Protein AF-A0A838WUM6-F1 (afdb_monomer_lite)

InterPro domains:
  IPR012431 PD-(D/E)XK nuclease [PF07788] (80-108)
  IPR024271 Protein of unknown function DUF3782 [PF12644] (2-79)

Radius of gyration: 26.07 Å; chains: 1; bounding box: 33×27×91 Å

pLDDT: mean 74.23, std 14.97, range [40.69, 96.81]

Secondary structure (DSSP, 8-state):
-HHHHHHHHHHHHHHHHHHHHHHHHHHHHHHHHHHHHHHHHHHHHHHHHHHHHHHHHHH--EEEEEEEEESS-TTTSSSEEEEEEEEEETTEEEEE---S---TTTTT-

Sequence (109 aa):
EENTQRLDRIEAQNSATLEEIQKANRRYESAIGAIGSRWGLYSEASFRNGLKAILGQSFGVEVLNLTLYDQEGEVFGRPEQVELDIIIKNGLTIVCELKSSIDKAGMYG

Foldseek 3Di:
DVVVVVVVVVVVVVVVVVVVVVVVVVVVVVVVVVVVVVVQVVVFVVQVVVVQVCCCVVPVKHKDWDWDWDCCCPPPVHTDIDIWIWIDDPRDIDTDDDGPDDDPVRVVD

Structure (mmCIF, N/CA/C/O backbone):
data_AF-A0A838WUM6-F1
#
_entry.id   AF-A0A838WUM6-F1
#
loop_
_atom_site.group_PDB
_atom_site.id
_atom_site.type_symbol
_atom_site.label_atom_id
_atom_site.label_alt_id
_atom_site.label_comp_id
_atom_site.label_asym_id
_atom_site.label_entity_id
_atom_site.label_seq_id
_atom_site.pdbx_PDB_ins_code
_atom_site.Cartn_x
_atom_site.Cartn_y
_atom_site.Cartn_z
_atom_site.occupancy
_atom_site.B_iso_or_equiv
_atom_site.auth_seq_id
_atom_site.auth_comp_id
_atom_site.auth_asym_id
_atom_site.auth_atom_id
_atom_site.pdbx_PDB_model_num
ATOM 1 N N . GLU A 1 1 ? -5.107 0.544 66.772 1.00 64.50 1 GLU A N 1
ATOM 2 C CA . GLU A 1 1 ? -4.667 -0.752 66.213 1.00 64.50 1 GLU A CA 1
ATOM 3 C C . GLU A 1 1 ? -5.689 -1.327 65.238 1.00 64.50 1 GLU A C 1
ATOM 5 O O . GLU A 1 1 ? -5.362 -1.437 64.067 1.00 64.50 1 GLU A O 1
ATOM 10 N N . GLU A 1 2 ? -6.937 -1.583 65.642 1.00 71.31 2 GLU A N 1
ATOM 11 C CA . GLU A 1 2 ? -7.968 -2.153 64.745 1.00 71.31 2 GLU A CA 1
ATOM 12 C C . GLU A 1 2 ? -8.345 -1.242 63.552 1.00 71.31 2 GLU A C 1
ATOM 14 O O . GLU A 1 2 ? -8.458 -1.705 62.418 1.00 71.31 2 GLU A O 1
ATOM 19 N N . ASN A 1 3 ? -8.458 0.076 63.770 1.00 67.56 3 ASN A N 1
ATOM 20 C CA . ASN A 1 3 ? -8.668 1.048 62.681 1.00 67.56 3 ASN A CA 1
ATOM 21 C C . ASN A 1 3 ? -7.468 1.147 61.729 1.00 67.56 3 ASN A C 1
ATOM 23 O O . ASN A 1 3 ? -7.652 1.361 60.535 1.00 67.56 3 ASN A O 1
ATOM 27 N N . THR A 1 4 ? -6.254 0.967 62.249 1.00 74.62 4 THR A N 1
ATOM 28 C CA . THR A 1 4 ? -5.011 1.002 61.469 1.00 74.62 4 THR A CA 1
ATOM 29 C C . THR A 1 4 ? -4.927 -0.226 60.563 1.00 74.62 4 THR A C 1
ATOM 31 O O . THR A 1 4 ? -4.766 -0.092 59.359 1.00 74.62 4 THR A O 1
ATOM 34 N N . GLN A 1 5 ? -5.221 -1.412 61.106 1.00 79.69 5 GLN A N 1
ATOM 35 C CA . GLN A 1 5 ? -5.302 -2.653 60.327 1.00 79.69 5 GLN A CA 1
ATOM 36 C C . GLN A 1 5 ? -6.410 -2.627 59.265 1.00 79.69 5 GLN A C 1
ATOM 38 O O . GLN A 1 5 ? -6.264 -3.226 58.200 1.00 79.69 5 GLN A O 1
ATOM 43 N N . ARG A 1 6 ? -7.534 -1.943 59.529 1.00 77.75 6 ARG A N 1
ATOM 44 C CA . ARG A 1 6 ? -8.590 -1.729 58.526 1.00 77.75 6 ARG A CA 1
ATOM 45 C C . ARG A 1 6 ? -8.128 -0.831 57.381 1.00 77.75 6 ARG A C 1
ATOM 47 O O . ARG A 1 6 ? -8.443 -1.146 56.237 1.00 77.75 6 ARG A O 1
ATOM 54 N N . LEU A 1 7 ? -7.401 0.246 57.679 1.00 73.62 7 LEU A N 1
ATOM 55 C CA . LEU A 1 7 ? -6.846 1.150 56.668 1.00 73.62 7 LEU A CA 1
ATOM 56 C C . LEU A 1 7 ? -5.834 0.425 55.776 1.00 73.62 7 LEU A C 1
ATOM 58 O O . LEU A 1 7 ? -6.000 0.440 54.560 1.00 73.62 7 LEU A O 1
ATOM 62 N N . ASP A 1 8 ? -4.902 -0.321 56.369 1.00 82.31 8 ASP A N 1
ATOM 63 C CA . ASP A 1 8 ? -3.887 -1.080 55.624 1.00 82.31 8 ASP A CA 1
ATOM 64 C C . ASP A 1 8 ? -4.523 -2.114 54.678 1.00 82.31 8 ASP A C 1
ATOM 66 O O . ASP A 1 8 ? -4.079 -2.331 53.549 1.00 82.31 8 ASP A O 1
ATOM 70 N N . ARG A 1 9 ? -5.619 -2.749 55.114 1.00 80.44 9 ARG A N 1
ATOM 71 C CA . ARG A 1 9 ? -6.343 -3.745 54.312 1.00 80.44 9 ARG A CA 1
ATOM 72 C C . ARG A 1 9 ? -7.100 -3.117 53.142 1.00 80.44 9 ARG A C 1
ATOM 74 O O . ARG A 1 9 ? -7.182 -3.729 52.079 1.00 80.44 9 ARG A O 1
ATOM 81 N N . ILE A 1 10 ? -7.638 -1.913 53.336 1.00 75.31 10 ILE A N 1
ATOM 82 C CA . ILE A 1 10 ? -8.309 -1.139 52.285 1.00 75.31 10 ILE A CA 1
ATOM 83 C C . ILE A 1 10 ? -7.282 -0.627 51.274 1.00 75.31 10 ILE A C 1
ATOM 85 O O . ILE A 1 10 ? -7.519 -0.723 50.073 1.00 75.31 10 ILE A O 1
ATOM 89 N N . GLU A 1 11 ? -6.125 -0.147 51.729 1.00 78.00 11 GLU A N 1
ATOM 90 C CA . GLU A 1 11 ? -5.035 0.271 50.843 1.00 78.00 11 GLU A CA 1
ATOM 91 C C . GLU A 1 11 ? -4.515 -0.892 49.995 1.00 78.00 11 GLU A C 1
ATOM 93 O O . GLU A 1 11 ? -4.371 -0.743 48.782 1.00 78.00 11 GLU A O 1
ATOM 98 N N . ALA A 1 12 ? -4.335 -2.072 50.596 1.00 83.19 12 ALA A N 1
ATOM 99 C CA . ALA A 1 12 ? -3.929 -3.279 49.880 1.00 83.19 12 ALA A CA 1
ATOM 100 C C . ALA A 1 1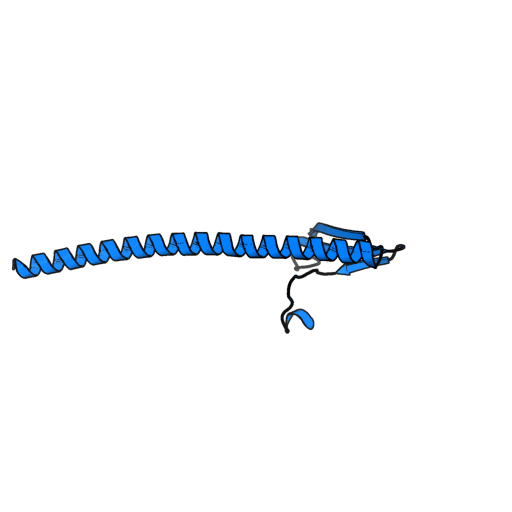2 ? -4.984 -3.766 48.867 1.00 83.19 12 ALA A C 1
ATOM 102 O O . ALA A 1 12 ? -4.643 -4.237 47.783 1.00 83.19 12 ALA A O 1
ATOM 103 N N . GLN A 1 13 ? -6.277 -3.653 49.189 1.00 81.19 13 GLN A N 1
ATOM 104 C CA . GLN A 1 13 ? -7.347 -3.976 48.237 1.00 81.19 13 GLN A CA 1
ATOM 105 C C . GLN A 1 13 ? -7.421 -2.961 47.095 1.00 81.19 13 GLN A C 1
ATOM 107 O O . GLN A 1 13 ? -7.606 -3.348 45.940 1.00 81.19 13 GLN A O 1
ATOM 112 N N . ASN A 1 14 ? -7.245 -1.675 47.392 1.00 66.62 14 ASN A N 1
ATOM 113 C CA . ASN A 1 14 ? -7.250 -0.621 46.386 1.00 66.62 14 ASN A CA 1
ATOM 114 C C . ASN A 1 14 ? -6.059 -0.748 45.434 1.00 66.62 14 ASN A C 1
ATOM 116 O O . ASN A 1 14 ? -6.245 -0.614 44.227 1.00 66.62 14 ASN A O 1
ATOM 120 N N . SER A 1 15 ? -4.860 -1.053 45.939 1.00 78.38 15 SER A N 1
ATOM 121 C CA . SER A 1 15 ? -3.679 -1.252 45.092 1.00 78.38 15 SER A CA 1
ATOM 122 C C . SER A 1 15 ? -3.838 -2.462 44.169 1.00 78.38 15 SER A C 1
ATOM 124 O O . SER A 1 15 ? -3.629 -2.332 42.964 1.00 78.38 15 SER A O 1
ATOM 126 N N . ALA A 1 16 ? -4.322 -3.593 44.689 1.00 80.44 16 ALA A N 1
ATOM 127 C CA . ALA A 1 16 ? -4.604 -4.783 43.886 1.00 80.44 16 ALA A CA 1
ATOM 128 C C . ALA A 1 16 ? -5.663 -4.515 42.799 1.00 80.44 16 ALA A C 1
ATOM 130 O O . ALA A 1 16 ? -5.505 -4.915 41.645 1.00 80.44 16 ALA A O 1
ATOM 131 N N . THR A 1 17 ? -6.717 -3.770 43.144 1.00 71.62 17 THR A N 1
ATOM 132 C CA . THR A 1 17 ? -7.769 -3.383 42.191 1.00 71.62 17 THR A CA 1
ATOM 133 C C . THR A 1 17 ? -7.223 -2.444 41.108 1.00 71.62 17 THR A C 1
ATOM 135 O O . THR A 1 17 ? -7.542 -2.597 39.928 1.00 71.62 17 THR A O 1
ATOM 138 N N . LEU A 1 18 ? -6.359 -1.489 41.472 1.00 62.38 18 LEU A N 1
ATOM 139 C CA . LEU A 1 18 ? -5.707 -0.585 40.520 1.00 62.38 18 LEU A CA 1
ATOM 140 C C . LEU A 1 18 ? -4.777 -1.335 39.557 1.00 62.38 18 LEU A C 1
ATOM 142 O O . LEU A 1 18 ? -4.757 -1.023 38.364 1.00 62.38 18 LEU A O 1
ATOM 146 N N . GLU A 1 19 ? -4.045 -2.341 40.033 1.00 75.31 19 GLU A N 1
ATOM 147 C CA . GLU A 1 19 ? -3.201 -3.186 39.181 1.00 75.3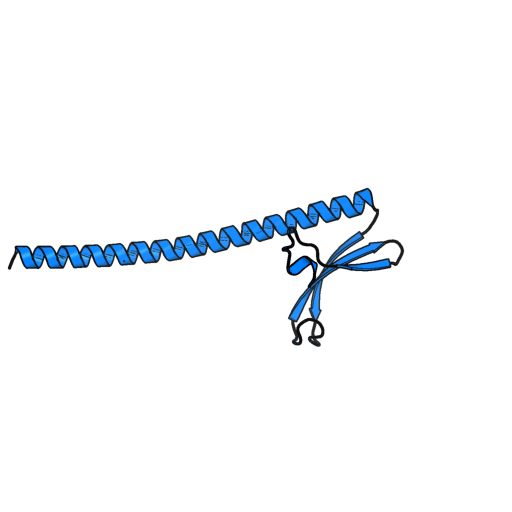1 19 GLU A CA 1
ATOM 148 C C . GLU A 1 19 ? -4.020 -3.994 38.164 1.00 75.31 19 GLU A C 1
ATOM 150 O O . GLU A 1 19 ? -3.649 -4.066 36.984 1.00 75.31 19 GLU A O 1
ATOM 155 N N . GLU A 1 20 ? -5.158 -4.559 38.579 1.00 75.00 20 GLU A N 1
ATOM 156 C CA . GLU A 1 20 ? -6.074 -5.256 37.670 1.00 75.00 20 GLU A CA 1
ATOM 157 C C . GLU A 1 20 ? -6.662 -4.315 36.613 1.00 75.00 20 GLU A C 1
ATOM 159 O O . GLU A 1 20 ? -6.668 -4.657 35.424 1.00 75.00 20 GLU A O 1
ATOM 164 N N . ILE A 1 21 ? -7.067 -3.104 37.010 1.00 57.62 21 ILE A N 1
ATOM 165 C CA . ILE A 1 21 ? -7.560 -2.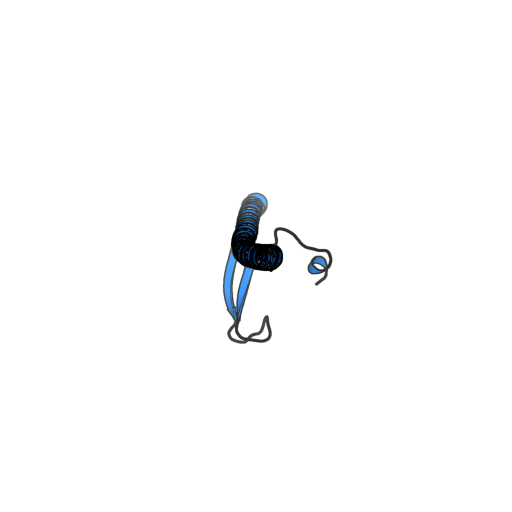067 36.091 1.00 57.62 21 ILE A CA 1
ATOM 166 C C . ILE A 1 21 ? -6.482 -1.692 35.071 1.00 57.62 21 ILE A C 1
ATOM 168 O O . ILE A 1 21 ? -6.754 -1.646 33.871 1.00 57.62 21 ILE A O 1
ATOM 172 N N . GLN A 1 22 ? -5.236 -1.483 35.502 1.00 59.72 22 GLN A N 1
ATOM 173 C CA . GLN A 1 22 ? -4.137 -1.168 34.588 1.00 59.72 22 GLN A CA 1
ATOM 174 C C . GLN A 1 22 ? -3.841 -2.313 33.611 1.00 59.72 22 GLN A C 1
ATOM 176 O O . GLN A 1 22 ? -3.554 -2.080 32.435 1.00 59.72 22 GLN A O 1
ATOM 181 N N . LYS A 1 23 ? -3.910 -3.566 34.072 1.00 70.69 23 LYS A N 1
ATOM 182 C CA . LYS A 1 23 ? -3.703 -4.747 33.223 1.00 70.69 23 LYS A CA 1
ATOM 183 C C . LYS A 1 23 ? -4.822 -4.908 32.192 1.00 70.69 23 LYS A C 1
ATOM 185 O O . LYS A 1 23 ? -4.538 -5.274 31.049 1.00 70.69 23 LYS A O 1
ATOM 190 N N . ALA A 1 24 ? -6.063 -4.611 32.573 1.00 55.47 24 ALA A N 1
ATOM 191 C CA . ALA A 1 24 ? -7.197 -4.564 31.660 1.00 55.47 24 ALA A CA 1
ATOM 192 C C . ALA A 1 24 ? -7.036 -3.434 30.628 1.00 55.47 24 ALA A C 1
ATOM 194 O O . ALA A 1 24 ? -7.150 -3.696 29.431 1.00 55.47 24 ALA A O 1
ATOM 195 N N . ASN A 1 25 ? -6.657 -2.225 31.058 1.00 46.66 25 ASN A N 1
ATOM 196 C CA . ASN A 1 25 ? -6.410 -1.088 30.163 1.00 46.66 25 ASN A CA 1
ATOM 197 C C . ASN A 1 25 ? -5.340 -1.386 29.110 1.00 46.66 25 ASN A C 1
ATOM 199 O O . ASN A 1 25 ? -5.593 -1.187 27.927 1.00 46.66 25 ASN A O 1
ATOM 203 N N . ARG A 1 26 ? -4.193 -1.961 29.496 1.00 53.22 26 ARG A N 1
ATOM 204 C CA . ARG A 1 26 ? -3.132 -2.328 28.535 1.00 53.22 26 ARG A CA 1
ATOM 205 C C . ARG A 1 26 ? -3.605 -3.329 27.473 1.00 53.22 26 ARG A C 1
ATOM 207 O O . ARG A 1 26 ? -3.192 -3.258 26.314 1.00 53.22 26 ARG A O 1
ATOM 214 N N . ARG A 1 27 ? -4.482 -4.271 27.845 1.00 55.34 27 ARG A N 1
ATOM 215 C CA . ARG A 1 27 ? -5.098 -5.212 26.892 1.00 55.34 27 ARG A CA 1
ATOM 216 C C . ARG A 1 27 ? -6.067 -4.509 25.946 1.00 55.34 27 ARG A C 1
ATOM 218 O O . ARG A 1 27 ? -6.054 -4.817 24.757 1.00 55.34 27 ARG A O 1
ATOM 225 N N . TYR A 1 28 ? -6.867 -3.572 26.452 1.00 40.69 28 TYR A N 1
ATOM 226 C CA . TYR A 1 28 ? -7.769 -2.778 25.621 1.00 40.69 28 TYR A CA 1
ATOM 227 C C . TYR A 1 28 ? -7.005 -1.862 24.665 1.00 40.69 28 TYR A C 1
ATOM 229 O O . TYR A 1 28 ? -7.322 -1.856 23.484 1.00 40.69 28 TYR A O 1
ATOM 237 N N . GLU A 1 29 ? -5.949 -1.183 25.114 1.00 43.81 29 GLU A N 1
ATOM 238 C CA . GLU A 1 29 ? -5.074 -0.375 24.253 1.00 43.81 29 GLU A CA 1
ATOM 239 C C . GLU A 1 29 ? -4.435 -1.215 23.140 1.00 43.81 29 GLU A C 1
ATOM 241 O O . GLU A 1 29 ? -4.450 -0.814 21.978 1.00 43.81 29 GLU A O 1
ATOM 246 N N . SER A 1 30 ? -3.957 -2.423 23.459 1.00 50.31 30 SER A N 1
ATOM 247 C CA . SER A 1 30 ? -3.391 -3.344 22.461 1.00 50.31 30 SER A CA 1
ATOM 248 C C . SER A 1 30 ? -4.437 -3.821 21.443 1.00 50.31 30 SER A C 1
ATOM 250 O O . SER A 1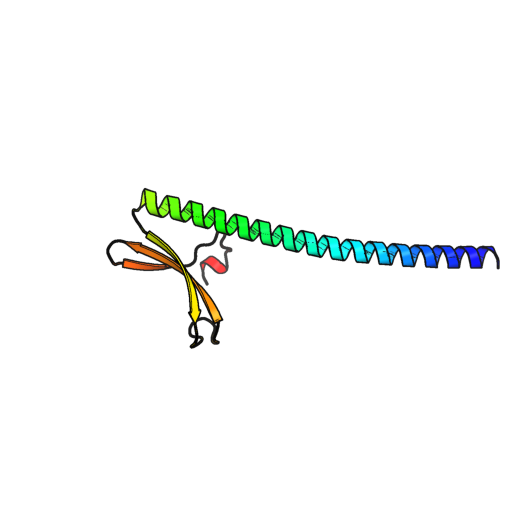 30 ? -4.160 -3.890 20.245 1.00 50.31 30 SER A O 1
ATOM 252 N N . ALA A 1 31 ? -5.657 -4.130 21.896 1.00 44.97 31 ALA A N 1
ATOM 253 C CA . ALA A 1 31 ? -6.753 -4.548 21.023 1.00 44.97 31 ALA A CA 1
ATOM 254 C C . ALA A 1 31 ? -7.262 -3.393 20.143 1.00 44.97 31 ALA A C 1
ATOM 256 O O . ALA A 1 31 ? -7.499 -3.590 18.954 1.00 44.97 31 ALA A O 1
ATOM 257 N N . ILE A 1 32 ? -7.375 -2.185 20.699 1.00 45.25 32 ILE A N 1
ATOM 258 C CA . ILE A 1 32 ? -7.776 -0.970 19.980 1.00 45.25 32 ILE A CA 1
ATOM 259 C C . ILE A 1 32 ? -6.706 -0.577 18.960 1.00 45.25 32 ILE A C 1
ATOM 261 O O . ILE A 1 32 ? -7.051 -0.285 17.820 1.00 45.25 32 ILE A O 1
ATOM 265 N N . GLY A 1 33 ? -5.419 -0.644 19.312 1.00 44.19 33 GLY A N 1
ATOM 266 C CA . GLY A 1 33 ? -4.316 -0.408 18.377 1.00 44.19 33 GLY A CA 1
ATOM 267 C C . GLY A 1 33 ? -4.312 -1.399 17.210 1.00 44.19 33 GLY A C 1
ATOM 268 O O . GLY A 1 33 ? -4.147 -0.998 16.060 1.00 44.19 33 GLY A O 1
ATOM 269 N N . ALA A 1 34 ? -4.584 -2.681 17.478 1.00 49.47 34 ALA A N 1
ATOM 270 C CA . ALA A 1 34 ? -4.712 -3.711 16.445 1.00 49.47 34 ALA A CA 1
ATOM 271 C C . ALA A 1 34 ? -5.967 -3.545 15.565 1.00 49.47 34 ALA A C 1
ATOM 273 O O . ALA A 1 34 ? -5.949 -3.904 14.389 1.00 49.47 34 ALA A O 1
ATOM 274 N N . ILE A 1 35 ? -7.065 -3.015 16.109 1.00 44.22 35 ILE A N 1
ATOM 275 C CA . ILE A 1 35 ? -8.286 -2.715 15.344 1.00 44.22 35 ILE A CA 1
ATOM 276 C C . ILE A 1 35 ? -8.102 -1.439 14.516 1.00 44.22 35 ILE A C 1
ATOM 278 O O . ILE A 1 35 ? -8.488 -1.420 13.353 1.00 44.22 35 ILE A O 1
ATOM 282 N N . GLY A 1 36 ? -7.467 -0.406 15.072 1.00 46.00 36 GLY A N 1
ATOM 283 C CA . GLY A 1 36 ? -7.153 0.843 14.380 1.00 46.00 36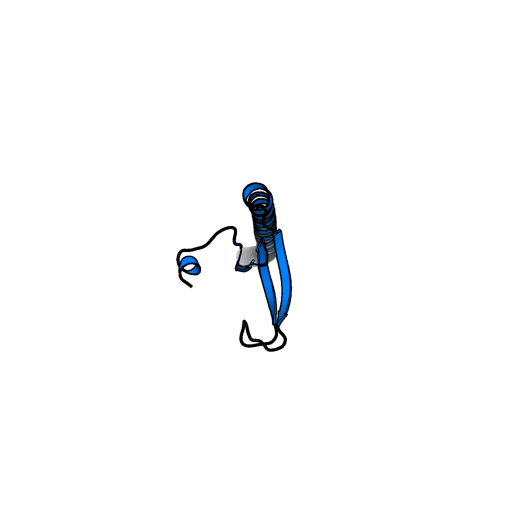 GLY A CA 1
ATOM 284 C C . GLY A 1 36 ? -6.178 0.644 13.219 1.00 46.00 36 GLY A C 1
ATOM 285 O O . GLY A 1 36 ? -6.426 1.151 12.128 1.00 46.00 36 GLY A O 1
ATOM 286 N N . SER A 1 37 ? -5.129 -0.165 13.403 1.00 55.12 37 SER A N 1
ATOM 287 C CA . SER A 1 37 ? -4.206 -0.523 12.317 1.00 55.12 37 SER A CA 1
ATOM 288 C C . SER A 1 37 ? -4.895 -1.344 11.230 1.00 55.12 37 SER A C 1
ATOM 290 O O . SER A 1 37 ? -4.696 -1.083 10.047 1.00 55.12 37 SER A O 1
ATOM 292 N N . ARG A 1 38 ? -5.781 -2.278 11.604 1.00 50.53 38 ARG A N 1
ATOM 293 C CA . ARG A 1 38 ? -6.625 -3.001 10.644 1.00 50.53 38 ARG A CA 1
ATOM 294 C C . ARG A 1 38 ? -7.552 -2.055 9.892 1.00 50.53 38 ARG A C 1
ATOM 296 O O . ARG A 1 38 ? -7.651 -2.183 8.681 1.00 50.53 38 ARG A O 1
ATOM 303 N N . TRP A 1 39 ? -8.199 -1.100 10.557 1.00 47.44 39 TRP A N 1
ATOM 304 C CA . TRP A 1 39 ? -9.071 -0.134 9.883 1.00 47.44 39 TRP A CA 1
ATOM 305 C C . TRP A 1 39 ? -8.303 0.776 8.921 1.00 47.44 39 TRP A C 1
ATOM 307 O O . TRP A 1 39 ? -8.783 0.992 7.813 1.00 47.44 39 TRP A O 1
ATOM 317 N N . GLY A 1 40 ? -7.094 1.211 9.292 1.00 57.28 40 GLY A N 1
ATOM 318 C CA . GLY A 1 40 ? -6.177 1.930 8.402 1.00 57.28 40 GLY A CA 1
ATOM 319 C C . GLY A 1 40 ? -5.730 1.096 7.194 1.00 57.28 40 GLY A C 1
ATOM 320 O O . GLY A 1 40 ? -5.742 1.572 6.064 1.00 57.28 40 GLY A O 1
ATOM 321 N N . LEU A 1 41 ? -5.417 -0.187 7.393 1.00 58.09 41 LEU A N 1
ATOM 322 C CA . LEU A 1 41 ? -5.072 -1.112 6.303 1.00 58.09 41 LEU A CA 1
ATOM 323 C C . LEU A 1 41 ? -6.266 -1.382 5.370 1.00 58.09 41 LEU A C 1
ATOM 325 O O . LEU A 1 41 ? -6.115 -1.379 4.148 1.00 58.09 41 LEU A O 1
ATOM 329 N N . TYR A 1 42 ? -7.468 -1.573 5.925 1.00 57.59 42 TYR A N 1
ATOM 330 C CA . TYR A 1 42 ? -8.698 -1.734 5.144 1.00 57.59 42 TYR A CA 1
ATOM 331 C C . TYR A 1 42 ? -9.070 -0.450 4.392 1.00 57.59 42 TYR A C 1
ATOM 333 O O . TYR A 1 42 ? -9.561 -0.543 3.262 1.00 57.59 42 TYR A O 1
ATOM 341 N N . SER A 1 43 ? -8.818 0.736 4.963 1.00 69.31 43 SER A N 1
ATOM 342 C CA . SER A 1 43 ? -9.010 2.003 4.250 1.00 69.31 43 SER A CA 1
ATOM 343 C C . SER A 1 43 ? -8.010 2.168 3.111 1.00 69.31 43 SER A C 1
ATOM 345 O O . SER A 1 43 ? -8.414 2.560 2.020 1.00 69.31 43 SER A O 1
ATOM 347 N N . GLU A 1 44 ? -6.747 1.791 3.317 1.00 72.50 44 GLU A N 1
ATOM 348 C CA . GLU A 1 44 ? -5.704 1.891 2.292 1.00 72.50 44 GLU A CA 1
ATOM 349 C C . GLU A 1 44 ? -5.984 0.961 1.108 1.00 72.50 44 GLU A C 1
ATOM 351 O O . GLU A 1 44 ? -5.948 1.380 -0.049 1.00 72.50 44 GLU A O 1
ATOM 356 N N . ALA A 1 45 ? -6.346 -0.295 1.386 1.00 75.44 45 ALA A N 1
ATOM 357 C CA . ALA A 1 45 ? -6.708 -1.263 0.355 1.00 75.44 45 ALA A CA 1
ATOM 358 C C . ALA A 1 45 ? -7.963 -0.830 -0.422 1.00 75.44 45 ALA A C 1
ATOM 360 O O . ALA A 1 45 ? -8.003 -0.929 -1.650 1.00 75.44 45 ALA A O 1
ATOM 361 N N . SER A 1 46 ? -8.980 -0.309 0.274 1.00 76.12 46 SER A N 1
ATOM 362 C CA . SER A 1 46 ? -10.208 0.189 -0.361 1.00 76.12 46 SER A CA 1
ATOM 363 C C . SER A 1 46 ? -9.938 1.417 -1.232 1.00 76.12 46 SER A C 1
ATOM 365 O O . SER A 1 46 ? -10.426 1.485 -2.361 1.00 76.12 46 SER A O 1
ATOM 367 N N . PHE A 1 47 ? -9.119 2.354 -0.746 1.00 77.25 47 PHE A N 1
ATOM 368 C CA . PHE A 1 47 ? -8.676 3.519 -1.506 1.00 77.25 47 PHE A CA 1
ATOM 369 C C . PHE A 1 47 ? -7.916 3.102 -2.767 1.00 77.25 47 PHE A C 1
ATOM 371 O O . PHE A 1 47 ? -8.271 3.519 -3.870 1.00 77.25 47 PHE A O 1
ATOM 378 N N . ARG A 1 48 ? -6.927 2.213 -2.618 1.00 81.94 48 ARG A N 1
ATOM 379 C CA . ARG A 1 48 ? -6.123 1.686 -3.726 1.00 81.94 48 ARG A CA 1
ATOM 380 C C . ARG A 1 48 ? -7.009 1.024 -4.776 1.00 81.94 48 ARG A C 1
ATOM 382 O O . ARG A 1 48 ? -6.882 1.330 -5.955 1.00 81.94 48 ARG A O 1
ATOM 389 N N . ASN A 1 49 ? -7.947 0.173 -4.364 1.00 83.38 49 ASN A N 1
ATOM 390 C CA . ASN A 1 49 ? -8.877 -0.488 -5.281 1.00 83.38 49 ASN A CA 1
ATOM 391 C C . ASN A 1 49 ? -9.786 0.508 -6.017 1.00 83.38 49 ASN A C 1
ATOM 393 O O . ASN A 1 49 ? -9.976 0.380 -7.227 1.00 83.38 49 ASN A O 1
ATOM 397 N N . GLY A 1 50 ? -10.306 1.521 -5.318 1.00 80.44 50 GLY A N 1
ATOM 398 C CA . GLY A 1 50 ? -11.093 2.589 -5.936 1.00 80.44 50 GLY A CA 1
ATOM 399 C C . GLY A 1 50 ? -10.284 3.380 -6.966 1.00 80.44 50 GLY A C 1
ATOM 400 O O . GLY A 1 50 ? -10.737 3.581 -8.092 1.00 80.44 50 GLY A O 1
ATOM 401 N N . LEU A 1 51 ? -9.054 3.761 -6.618 1.00 80.50 51 LEU A N 1
ATOM 402 C CA . LEU A 1 51 ? -8.164 4.496 -7.512 1.00 80.50 51 LEU A CA 1
ATOM 403 C C . LEU A 1 51 ? -7.765 3.662 -8.736 1.00 80.50 51 LEU A C 1
ATOM 405 O O . LEU A 1 51 ? -7.808 4.173 -9.853 1.00 80.50 51 LEU A O 1
ATOM 409 N N . LYS A 1 52 ? -7.467 2.368 -8.560 1.00 84.56 52 LYS A N 1
ATOM 410 C CA . LYS A 1 52 ? -7.230 1.430 -9.670 1.00 84.56 52 LYS A CA 1
ATOM 411 C C . LYS A 1 52 ? -8.414 1.382 -10.633 1.00 84.56 52 LYS A C 1
ATOM 413 O O . LYS A 1 52 ? -8.215 1.458 -11.844 1.00 84.56 52 LYS A O 1
ATOM 418 N N . ALA A 1 53 ? -9.639 1.295 -10.110 1.00 79.75 53 ALA A N 1
ATOM 419 C CA . ALA A 1 53 ? -10.845 1.280 -10.933 1.00 79.75 53 ALA A CA 1
ATOM 420 C C . ALA A 1 53 ? -11.013 2.584 -11.729 1.00 79.75 53 ALA A C 1
ATOM 422 O O . ALA A 1 53 ? -11.253 2.532 -12.934 1.00 79.75 53 ALA A O 1
ATOM 423 N N . ILE A 1 54 ? -10.822 3.743 -11.088 1.00 78.38 54 ILE A N 1
ATOM 424 C CA . ILE A 1 54 ? -10.892 5.056 -11.750 1.00 78.38 54 ILE A CA 1
ATOM 425 C C . ILE A 1 54 ? -9.834 5.167 -12.847 1.00 78.38 54 ILE A C 1
ATOM 427 O O . ILE A 1 54 ? -10.159 5.570 -13.965 1.00 78.38 54 ILE A O 1
ATOM 431 N N . LEU A 1 55 ? -8.585 4.804 -12.542 1.00 78.88 55 LEU A N 1
ATOM 432 C CA . LEU A 1 55 ? -7.471 4.879 -13.481 1.00 78.88 55 LEU A CA 1
ATOM 433 C C . LEU A 1 55 ? -7.717 3.983 -14.701 1.00 78.88 55 LEU A C 1
ATOM 435 O O . LEU A 1 55 ? -7.631 4.452 -15.839 1.00 78.88 55 LEU A O 1
ATOM 439 N N . GLY A 1 56 ? -8.112 2.730 -14.473 1.00 81.81 56 GLY A N 1
ATOM 440 C CA . GLY A 1 56 ? -8.425 1.789 -15.544 1.00 81.81 56 GLY A CA 1
ATOM 441 C C . GLY A 1 56 ? -9.598 2.241 -16.413 1.00 81.81 56 GLY A C 1
ATOM 442 O O . GLY A 1 56 ? -9.475 2.274 -17.635 1.00 81.81 56 GLY A O 1
ATOM 443 N N . GLN A 1 57 ? -10.712 2.655 -15.804 1.00 75.12 57 GLN A N 1
ATOM 444 C CA . GLN A 1 57 ? -11.915 3.059 -16.542 1.00 75.12 57 GLN A CA 1
ATOM 445 C C . GLN A 1 57 ? -11.748 4.396 -17.276 1.00 75.12 57 GLN A C 1
ATOM 447 O O . GLN A 1 57 ? -12.221 4.537 -18.400 1.00 75.12 57 GLN A O 1
ATOM 452 N N . SER A 1 58 ? -11.080 5.374 -16.660 1.00 75.88 58 SER A N 1
ATOM 453 C CA . SER A 1 58 ? -11.002 6.742 -17.198 1.00 75.88 58 SER A CA 1
ATOM 454 C C . SER A 1 58 ? -9.838 6.933 -18.166 1.00 75.88 58 SER A C 1
ATOM 456 O O . SER A 1 58 ? -9.934 7.730 -19.096 1.00 75.88 58 SER A O 1
ATOM 458 N N . PHE A 1 59 ? -8.730 6.216 -17.957 1.00 78.75 59 PHE A N 1
ATOM 459 C CA . PHE A 1 59 ? -7.500 6.410 -18.726 1.00 78.75 59 PHE A CA 1
ATOM 460 C C . PHE A 1 59 ? -7.057 5.168 -19.500 1.00 78.75 59 PHE A C 1
ATOM 462 O O . PHE A 1 59 ? -6.100 5.274 -20.271 1.00 78.75 59 PHE A O 1
ATOM 469 N N . GLY A 1 60 ? -7.727 4.021 -19.344 1.00 80.25 60 GLY A N 1
ATOM 470 C CA . GLY A 1 60 ? -7.367 2.781 -20.037 1.00 80.25 60 GLY A CA 1
ATOM 471 C C . GLY A 1 60 ? -5.964 2.291 -19.678 1.00 80.25 60 GLY A C 1
ATOM 472 O O . GLY A 1 60 ? -5.252 1.794 -20.547 1.00 80.25 60 GLY A O 1
ATOM 473 N N . VAL A 1 61 ? -5.533 2.528 -18.437 1.00 86.19 61 VAL A N 1
ATOM 474 C CA . VAL A 1 61 ? -4.247 2.052 -17.910 1.00 86.19 61 VAL A CA 1
ATOM 475 C C . VAL A 1 61 ? -4.457 0.749 -17.140 1.00 86.19 61 VAL A C 1
ATOM 477 O O . VAL A 1 61 ? -5.507 0.540 -16.532 1.00 86.19 61 VAL A O 1
ATOM 480 N N . GLU A 1 62 ? -3.447 -0.108 -17.113 1.00 89.94 62 GLU A N 1
ATOM 481 C CA . GLU A 1 62 ? -3.382 -1.224 -16.172 1.00 89.94 62 GLU A CA 1
ATOM 482 C C . GLU A 1 62 ? -2.629 -0.774 -14.919 1.00 89.94 62 GLU A C 1
ATOM 484 O O . GLU A 1 62 ? -1.614 -0.087 -15.022 1.00 89.94 62 GLU A O 1
ATOM 489 N N . VAL A 1 63 ? -3.131 -1.138 -13.737 1.00 86.12 63 VAL A N 1
ATOM 490 C CA . VAL A 1 63 ? -2.486 -0.800 -12.463 1.00 86.12 63 VAL A CA 1
ATOM 491 C C . VAL A 1 63 ? -2.224 -2.068 -11.659 1.00 86.12 63 VAL A C 1
ATOM 493 O O . VAL A 1 63 ? -3.151 -2.712 -11.158 1.00 86.12 63 VAL A O 1
ATOM 496 N N . LEU A 1 64 ? -0.949 -2.398 -11.489 1.00 88.38 64 LEU A N 1
ATOM 497 C CA . LEU A 1 64 ? -0.476 -3.544 -10.723 1.00 88.38 64 LEU A CA 1
ATOM 498 C C . LEU A 1 64 ? -0.010 -3.094 -9.339 1.00 88.38 64 LEU A C 1
ATOM 500 O O . LEU A 1 64 ? 0.489 -1.988 -9.173 1.00 88.38 64 LEU A O 1
ATOM 504 N N . ASN A 1 65 ? -0.196 -3.959 -8.345 1.00 88.44 65 ASN A N 1
ATOM 505 C CA . ASN A 1 65 ? 0.460 -3.833 -7.047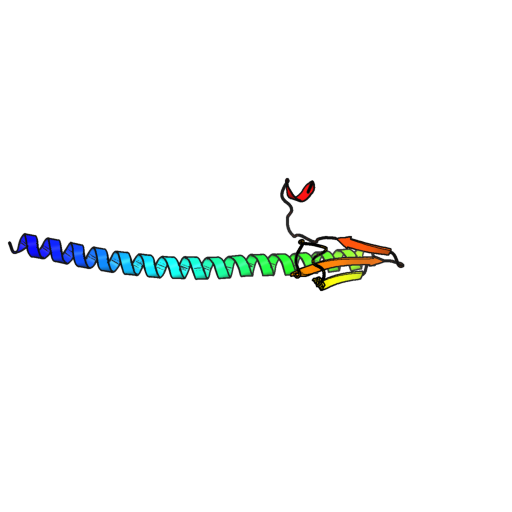 1.00 88.44 65 ASN A CA 1
ATOM 506 C C . ASN A 1 65 ? 1.282 -5.106 -6.870 1.00 88.44 65 ASN A C 1
ATOM 508 O O . ASN A 1 65 ? 0.715 -6.200 -6.882 1.00 88.44 65 ASN A O 1
ATOM 512 N N . LEU A 1 66 ? 2.600 -4.954 -6.836 1.00 87.44 66 LEU A N 1
ATOM 513 C CA . LEU A 1 66 ? 3.537 -6.060 -6.740 1.00 87.44 66 LEU A CA 1
ATOM 514 C C . LEU A 1 66 ? 4.264 -5.982 -5.414 1.00 87.44 66 LEU A C 1
ATOM 516 O O . LEU A 1 66 ? 4.642 -4.904 -4.961 1.00 87.44 66 LEU A O 1
ATOM 520 N N . THR A 1 67 ? 4.520 -7.151 -4.852 1.00 89.69 67 THR A N 1
ATOM 521 C CA . THR A 1 67 ? 5.413 -7.285 -3.717 1.00 89.69 67 THR A CA 1
ATOM 522 C C . THR A 1 67 ? 6.585 -8.150 -4.144 1.00 89.69 67 THR A C 1
ATOM 524 O O . THR A 1 67 ? 6.413 -9.329 -4.459 1.00 89.69 67 THR A O 1
ATOM 527 N N . LEU A 1 68 ? 7.765 -7.545 -4.207 1.00 90.81 68 LEU A N 1
ATOM 528 C CA . LEU A 1 68 ? 8.998 -8.169 -4.674 1.00 90.81 68 LEU A CA 1
ATOM 529 C C . LEU A 1 68 ? 10.006 -8.204 -3.528 1.00 90.81 68 LEU A C 1
ATOM 531 O O . LEU A 1 68 ? 9.936 -7.392 -2.611 1.00 90.81 68 LEU A O 1
ATOM 535 N N . TYR A 1 69 ? 10.932 -9.155 -3.564 1.00 93.00 69 TYR A N 1
ATOM 536 C CA . TYR A 1 69 ? 12.018 -9.204 -2.592 1.00 93.00 69 TYR A CA 1
ATOM 537 C C . TYR A 1 69 ? 13.282 -8.645 -3.239 1.00 93.00 69 TYR A C 1
ATOM 539 O O . TYR A 1 69 ? 13.802 -9.237 -4.186 1.00 93.00 69 TYR A O 1
ATOM 547 N N . ASP A 1 70 ? 13.755 -7.511 -2.736 1.00 92.81 70 ASP A N 1
ATOM 548 C CA . ASP A 1 70 ? 15.017 -6.908 -3.142 1.00 92.81 70 ASP A CA 1
ATOM 549 C C . ASP A 1 70 ? 16.142 -7.622 -2.391 1.00 92.81 70 ASP A C 1
ATOM 551 O O . ASP A 1 70 ? 16.329 -7.425 -1.195 1.00 92.81 70 ASP A O 1
ATOM 555 N N . GLN A 1 71 ? 16.846 -8.522 -3.079 1.00 96.81 71 GLN A N 1
ATOM 556 C CA . GLN A 1 71 ? 17.937 -9.298 -2.484 1.00 96.81 71 GLN A CA 1
ATOM 557 C C . GLN A 1 71 ? 19.236 -8.501 -2.356 1.00 96.81 71 GLN A C 1
ATOM 559 O O . GLN A 1 71 ? 20.076 -8.840 -1.527 1.00 96.81 71 GLN A O 1
ATOM 564 N N . GLU A 1 72 ? 19.424 -7.483 -3.191 1.00 96.38 72 GLU A N 1
ATOM 565 C CA . GLU A 1 72 ? 20.657 -6.696 -3.240 1.00 96.38 72 GLU A CA 1
ATOM 566 C C . GLU A 1 72 ? 20.591 -5.505 -2.276 1.00 96.38 72 GLU A C 1
ATOM 568 O O . GLU A 1 72 ? 21.622 -4.972 -1.863 1.00 96.38 72 GLU A O 1
ATOM 573 N N . GLY A 1 73 ? 19.382 -5.151 -1.833 1.00 93.94 73 GLY A N 1
ATOM 574 C CA . GLY A 1 73 ? 19.141 -4.035 -0.937 1.00 93.94 73 GLY A CA 1
ATOM 575 C C . GLY A 1 73 ? 19.318 -2.692 -1.629 1.00 93.94 73 GLY A C 1
ATOM 576 O O . GLY A 1 73 ? 19.722 -1.730 -0.980 1.00 93.94 73 GLY A O 1
ATOM 577 N N . GLU A 1 74 ? 19.034 -2.615 -2.927 1.00 93.00 74 GLU A N 1
ATOM 578 C CA . GLU A 1 74 ? 19.092 -1.379 -3.706 1.00 93.00 74 GLU A CA 1
ATOM 579 C C . GLU A 1 74 ? 18.148 -0.300 -3.157 1.00 93.00 74 GLU A C 1
ATOM 581 O O . GLU A 1 74 ? 18.482 0.884 -3.182 1.00 93.00 74 GLU A O 1
ATOM 586 N N . VAL A 1 75 ? 16.983 -0.692 -2.629 1.00 86.50 75 VAL A N 1
ATOM 587 C CA . VAL A 1 75 ? 15.946 0.256 -2.188 1.00 86.50 75 VAL A CA 1
ATOM 588 C C . VAL A 1 75 ? 16.208 0.781 -0.776 1.00 86.50 75 VAL A C 1
ATOM 590 O O . VAL A 1 75 ? 16.127 1.983 -0.530 1.00 86.50 75 VAL A O 1
ATOM 593 N N . PHE A 1 76 ? 16.527 -0.110 0.167 1.00 87.94 76 PHE A N 1
ATOM 594 C CA . PHE A 1 76 ? 16.654 0.229 1.594 1.00 87.94 76 PHE A CA 1
ATOM 595 C C . PHE A 1 76 ? 18.068 0.028 2.163 1.00 87.94 76 PHE A C 1
ATOM 597 O O . PHE A 1 76 ? 18.268 0.111 3.376 1.00 87.94 76 PHE A O 1
ATOM 604 N N . GLY A 1 77 ? 19.058 -0.255 1.314 1.00 93.12 77 GLY A N 1
ATOM 605 C CA . GLY A 1 77 ? 20.439 -0.542 1.721 1.00 93.12 77 GLY A CA 1
ATOM 606 C C . GLY A 1 77 ? 20.637 -1.917 2.370 1.00 93.12 77 GLY A C 1
ATOM 607 O O . GLY A 1 77 ? 21.705 -2.184 2.921 1.00 93.12 77 GLY A O 1
ATOM 608 N N . ARG A 1 78 ? 19.613 -2.778 2.363 1.00 92.44 78 ARG A N 1
ATOM 609 C CA . ARG A 1 78 ? 19.639 -4.147 2.901 1.00 92.44 78 ARG A CA 1
ATOM 610 C C . ARG A 1 78 ? 18.575 -5.012 2.216 1.00 92.44 78 ARG A C 1
ATOM 612 O O . ARG A 1 78 ? 17.565 -4.445 1.800 1.00 92.44 78 ARG A O 1
ATOM 619 N N . PRO A 1 79 ? 18.743 -6.347 2.174 1.00 95.44 79 PRO A N 1
ATOM 620 C CA . PRO A 1 79 ? 17.738 -7.223 1.594 1.00 95.44 79 PRO A CA 1
ATOM 621 C C . PRO A 1 79 ? 16.394 -7.082 2.315 1.00 95.44 79 PRO A C 1
ATOM 623 O O . PRO A 1 79 ? 16.341 -7.242 3.538 1.00 95.44 79 PRO A O 1
ATOM 626 N N . GLU A 1 80 ? 15.332 -6.755 1.584 1.00 93.69 80 GLU A N 1
ATOM 627 C CA . GLU A 1 80 ? 14.028 -6.410 2.162 1.00 93.69 80 GLU A CA 1
ATOM 628 C C . GLU A 1 80 ? 12.890 -6.611 1.152 1.00 93.69 80 GLU A C 1
ATOM 630 O O . GLU A 1 80 ? 13.080 -6.554 -0.066 1.00 93.69 80 GLU A O 1
ATOM 635 N N . GLN A 1 81 ? 11.681 -6.839 1.662 1.00 92.06 81 GLN A N 1
ATOM 636 C CA . GLN A 1 81 ? 10.479 -6.872 0.837 1.00 92.06 81 GLN A CA 1
ATOM 637 C C . GLN A 1 81 ? 10.056 -5.448 0.441 1.00 92.06 81 GLN A C 1
ATOM 639 O O . GLN A 1 81 ? 9.930 -4.564 1.286 1.00 92.06 81 GLN A O 1
ATOM 644 N N . VAL A 1 82 ? 9.800 -5.231 -0.847 1.00 87.69 82 VAL A N 1
ATOM 645 C CA . VAL A 1 82 ? 9.410 -3.937 -1.416 1.00 87.69 82 VAL A CA 1
ATOM 646 C C . VAL A 1 82 ? 8.037 -4.062 -2.066 1.00 87.69 82 VAL A C 1
ATOM 648 O O . VAL A 1 82 ? 7.785 -4.973 -2.860 1.00 87.69 82 VAL A O 1
ATOM 651 N N . GLU A 1 83 ? 7.147 -3.133 -1.736 1.00 87.25 83 GLU A N 1
ATOM 652 C CA . GLU A 1 83 ? 5.853 -2.971 -2.396 1.00 87.25 83 GLU A CA 1
ATOM 653 C C . GLU A 1 83 ? 5.951 -1.879 -3.462 1.00 87.25 83 GLU A C 1
ATOM 655 O O . GLU A 1 83 ? 6.531 -0.823 -3.221 1.00 87.25 83 GLU A O 1
ATOM 660 N N . LEU A 1 84 ? 5.404 -2.142 -4.648 1.00 87.94 84 LEU A N 1
ATOM 661 C CA . LEU A 1 84 ? 5.433 -1.225 -5.785 1.00 87.94 84 LEU A CA 1
ATOM 662 C C . LEU A 1 84 ? 4.049 -1.138 -6.423 1.00 87.94 84 LEU A C 1
ATOM 664 O O . LEU A 1 84 ? 3.430 -2.170 -6.713 1.00 87.94 84 LEU A O 1
ATOM 668 N N . ASP A 1 85 ? 3.598 0.077 -6.734 1.00 87.81 85 ASP A N 1
ATOM 669 C CA . ASP A 1 85 ? 2.491 0.279 -7.663 1.00 87.81 85 ASP A CA 1
ATOM 670 C C . ASP A 1 85 ? 3.019 0.616 -9.051 1.00 87.81 85 ASP A C 1
ATOM 672 O O . ASP A 1 85 ? 3.871 1.485 -9.232 1.00 87.81 85 ASP A O 1
ATOM 676 N N . ILE A 1 86 ? 2.500 -0.085 -10.053 1.00 88.69 86 ILE A N 1
ATOM 677 C CA . ILE A 1 86 ? 2.960 0.044 -11.430 1.00 88.69 86 ILE A CA 1
ATOM 678 C C . ILE A 1 86 ? 1.776 0.396 -12.317 1.00 88.69 86 ILE A C 1
ATOM 680 O O . ILE A 1 86 ? 0.781 -0.326 -12.336 1.00 88.69 86 ILE A O 1
ATOM 684 N N . ILE A 1 87 ? 1.901 1.482 -13.076 1.00 87.25 87 ILE A N 1
ATOM 685 C CA . ILE A 1 87 ? 0.926 1.911 -14.080 1.00 87.25 87 ILE A CA 1
ATOM 686 C C . ILE A 1 87 ? 1.488 1.607 -15.469 1.00 87.25 87 ILE A C 1
ATOM 688 O O . ILE A 1 87 ? 2.579 2.063 -15.814 1.00 87.25 87 ILE A O 1
ATOM 692 N N . ILE A 1 88 ? 0.733 0.863 -16.276 1.00 89.50 88 ILE A N 1
ATOM 693 C CA . ILE A 1 88 ? 1.132 0.431 -17.618 1.00 89.50 88 ILE A CA 1
ATOM 694 C C . ILE A 1 88 ? 0.137 0.958 -18.648 1.00 89.50 88 ILE A C 1
ATOM 696 O O . ILE A 1 88 ? -1.077 0.794 -18.506 1.00 89.50 88 ILE A O 1
ATOM 700 N N . LYS A 1 89 ? 0.645 1.572 -19.721 1.00 86.62 89 LYS A N 1
ATOM 701 C CA . LYS A 1 89 ? -0.157 1.950 -20.894 1.00 86.62 89 LYS A CA 1
ATOM 702 C C . LYS A 1 89 ? 0.700 2.041 -22.146 1.00 86.62 89 LYS A C 1
ATOM 704 O O . LYS A 1 89 ? 1.653 2.807 -22.188 1.00 86.62 89 LYS A O 1
ATOM 709 N N . ASN A 1 90 ? 0.327 1.307 -23.195 1.00 86.75 90 ASN A N 1
ATOM 710 C CA . ASN A 1 90 ? 0.984 1.357 -24.510 1.00 86.75 90 ASN A CA 1
ATOM 711 C C . ASN A 1 90 ? 2.515 1.169 -24.452 1.00 86.75 90 ASN A C 1
ATOM 713 O O . ASN A 1 90 ? 3.254 1.860 -25.147 1.00 86.75 90 ASN A O 1
ATOM 717 N N . GLY A 1 91 ? 2.996 0.265 -23.594 1.00 83.00 91 GLY A N 1
ATOM 718 C CA . GLY A 1 91 ? 4.430 0.010 -23.413 1.00 83.00 91 GLY A CA 1
ATOM 719 C C . GLY A 1 91 ? 5.165 1.022 -22.524 1.00 83.00 91 GLY A C 1
ATOM 720 O O . GLY A 1 91 ? 6.346 0.823 -22.257 1.00 83.00 91 GLY A O 1
ATOM 721 N N . LEU A 1 92 ? 4.492 2.069 -22.033 1.00 86.31 92 LEU A N 1
ATOM 722 C CA . LEU A 1 92 ? 5.009 2.920 -20.963 1.00 86.31 92 LEU A CA 1
ATOM 723 C C . LEU A 1 92 ? 4.708 2.275 -19.609 1.00 86.31 92 LEU A C 1
ATOM 725 O O . LEU A 1 92 ? 3.547 1.984 -19.316 1.00 86.31 92 LEU A O 1
ATOM 729 N N . THR A 1 93 ? 5.747 2.124 -18.792 1.00 88.62 93 THR A N 1
ATOM 730 C CA . THR A 1 93 ? 5.668 1.623 -17.417 1.00 88.62 93 THR A CA 1
ATOM 731 C C . THR A 1 93 ? 6.103 2.723 -16.462 1.00 88.62 93 THR A C 1
ATOM 733 O O . THR A 1 93 ? 7.207 3.251 -16.585 1.00 88.62 93 THR A O 1
ATOM 736 N N . ILE A 1 94 ? 5.238 3.069 -15.514 1.00 84.75 94 ILE A N 1
ATOM 737 C CA . ILE A 1 94 ? 5.499 4.066 -14.475 1.00 84.75 94 ILE A CA 1
ATOM 738 C C . ILE A 1 94 ? 5.453 3.354 -13.130 1.00 84.75 94 ILE A C 1
ATOM 740 O O . ILE A 1 94 ? 4.452 2.718 -12.809 1.00 84.75 94 ILE A O 1
ATOM 744 N N . VAL A 1 95 ? 6.523 3.481 -12.350 1.00 84.44 95 VAL A N 1
ATOM 745 C CA . VAL A 1 95 ? 6.559 3.045 -10.952 1.00 84.44 95 VAL A CA 1
ATOM 746 C C . VAL A 1 95 ? 6.158 4.230 -10.083 1.00 84.44 95 VAL A C 1
ATOM 748 O O . VAL A 1 95 ? 6.692 5.328 -10.243 1.00 84.44 95 VAL A O 1
ATOM 751 N N . CYS A 1 96 ? 5.195 4.026 -9.197 1.00 78.81 96 CYS A N 1
ATOM 752 C CA . CYS A 1 96 ? 4.713 5.045 -8.280 1.00 78.81 96 CYS A CA 1
ATOM 753 C C . CYS A 1 96 ? 4.299 4.427 -6.946 1.00 78.81 96 CYS A C 1
ATOM 755 O O . CYS A 1 96 ? 4.195 3.214 -6.803 1.00 78.81 96 CYS A O 1
ATOM 757 N N . GLU A 1 97 ? 4.024 5.295 -5.985 1.00 81.12 97 GLU A N 1
ATOM 758 C CA . GLU A 1 97 ? 3.513 4.932 -4.674 1.00 81.12 97 GLU A CA 1
ATOM 759 C C . GLU A 1 97 ? 2.089 5.482 -4.540 1.00 81.12 97 GLU A C 1
ATOM 761 O O . GLU A 1 97 ? 1.874 6.694 -4.642 1.00 81.12 97 GLU A O 1
ATOM 766 N N . LEU A 1 98 ? 1.103 4.609 -4.329 1.00 77.00 98 LEU A N 1
ATOM 767 C CA . LEU A 1 98 ? -0.285 5.012 -4.107 1.00 77.00 98 LEU A CA 1
ATOM 768 C C . LEU A 1 98 ? -0.590 5.049 -2.609 1.00 77.00 98 LEU A C 1
ATOM 770 O O . LEU A 1 98 ? -0.591 4.012 -1.943 1.00 77.00 98 LEU A O 1
ATOM 774 N N . LYS A 1 99 ? -0.913 6.246 -2.109 1.00 73.81 99 LYS A N 1
ATOM 775 C CA . LYS A 1 99 ? -1.305 6.493 -0.717 1.00 73.81 99 LYS A CA 1
ATOM 776 C C . LYS A 1 99 ? -2.669 7.176 -0.617 1.00 73.81 99 LYS A C 1
ATOM 778 O O . LYS A 1 99 ? -2.967 8.072 -1.406 1.00 73.81 99 LYS A O 1
ATOM 783 N N . SER A 1 100 ? -3.470 6.802 0.382 1.00 66.44 100 SER A N 1
ATOM 784 C CA . SER A 1 100 ? -4.766 7.433 0.693 1.00 66.44 100 SER A CA 1
ATOM 785 C C . SER A 1 100 ? -4.637 8.849 1.256 1.00 66.44 100 SER A C 1
ATOM 787 O O . SER A 1 100 ? -5.582 9.638 1.205 1.00 66.44 100 SER A O 1
ATOM 789 N N . SER A 1 101 ? -3.456 9.187 1.773 1.00 64.81 101 SER A N 1
ATOM 790 C CA . SER A 1 101 ? -3.102 10.522 2.238 1.00 64.81 101 SER A CA 1
ATOM 791 C C . SER A 1 101 ? -1.592 10.741 2.149 1.00 64.81 101 SER A C 1
ATOM 793 O O . SER A 1 101 ? -0.801 9.813 2.302 1.00 64.81 101 SER A O 1
ATOM 795 N N . ILE A 1 102 ? -1.196 11.983 1.884 1.00 63.12 102 ILE A N 1
ATOM 796 C CA . ILE A 1 102 ? 0.198 12.430 1.869 1.00 63.12 102 ILE A CA 1
ATOM 797 C C . ILE A 1 102 ? 0.275 13.650 2.787 1.00 63.12 102 ILE A C 1
ATOM 799 O O . ILE A 1 102 ? -0.566 14.549 2.701 1.00 63.12 102 ILE A O 1
ATOM 803 N N . ASP A 1 103 ? 1.255 13.678 3.687 1.00 66.75 103 ASP A N 1
ATOM 804 C CA . ASP A 1 103 ? 1.562 14.865 4.477 1.00 66.75 103 ASP A CA 1
ATOM 805 C C . ASP A 1 103 ? 2.491 15.813 3.697 1.00 66.75 103 ASP A C 1
ATOM 807 O O . ASP A 1 103 ? 3.034 15.481 2.644 1.00 66.75 103 ASP A O 1
ATOM 811 N N . LYS A 1 104 ? 2.686 17.042 4.191 1.00 60.78 104 LYS A N 1
ATOM 812 C CA . LYS A 1 104 ? 3.544 18.013 3.487 1.00 60.78 104 LYS A CA 1
ATOM 813 C C . LYS A 1 104 ? 4.979 17.514 3.311 1.00 60.78 104 LYS A C 1
ATOM 815 O O . LYS A 1 104 ? 5.608 17.905 2.339 1.00 60.78 104 LYS A O 1
ATOM 820 N N . ALA A 1 105 ? 5.489 16.695 4.229 1.00 65.44 105 ALA A N 1
ATOM 821 C CA . ALA A 1 105 ? 6.832 16.139 4.120 1.00 65.44 105 ALA A CA 1
ATOM 822 C C . ALA A 1 105 ? 6.913 15.098 2.990 1.00 65.44 105 ALA A C 1
ATOM 824 O O . ALA A 1 105 ? 7.813 15.176 2.163 1.00 65.44 105 ALA A O 1
ATOM 825 N N . GLY A 1 106 ? 5.929 14.201 2.887 1.00 59.38 106 GLY A N 1
ATOM 826 C CA . GLY A 1 106 ? 5.843 13.183 1.840 1.00 59.38 106 GLY A CA 1
ATOM 827 C C . GLY A 1 106 ? 5.528 13.718 0.441 1.00 59.38 106 GLY A C 1
ATOM 828 O O . GLY A 1 106 ? 5.656 12.981 -0.526 1.00 59.38 106 GLY A O 1
ATOM 829 N N . MET A 1 107 ? 5.127 14.986 0.304 1.00 55.94 107 MET A N 1
ATOM 830 C CA . MET A 1 107 ? 4.897 15.620 -1.001 1.00 55.94 107 MET A CA 1
ATOM 831 C C . MET A 1 107 ? 6.195 16.079 -1.690 1.00 55.94 107 MET A C 1
ATOM 833 O O . MET A 1 107 ? 6.212 16.218 -2.911 1.00 55.94 107 MET A O 1
ATOM 837 N N . TYR A 1 108 ? 7.255 16.345 -0.919 1.00 52.94 108 TYR A N 1
ATOM 838 C CA . TYR A 1 108 ? 8.532 16.880 -1.421 1.00 52.94 108 TYR A CA 1
ATOM 839 C C . TYR A 1 108 ? 9.729 15.944 -1.186 1.00 52.94 108 TYR A C 1
ATOM 841 O O . TYR A 1 108 ? 10.855 16.334 -1.500 1.00 52.94 108 TYR A O 1
ATOM 849 N N . GLY A 1 109 ? 9.491 14.780 -0.575 1.00 50.50 109 GLY A N 1
ATOM 850 C CA . GLY A 1 109 ? 10.500 13.759 -0.284 1.00 50.50 109 GLY A CA 1
ATOM 851 C C . GLY A 1 109 ? 10.817 12.871 -1.474 1.00 50.50 109 GLY A C 1
ATOM 852 O O . GLY A 1 109 ? 9.917 12.678 -2.322 1.00 50.50 109 GLY A O 1
#

Organism: NCBI:txid2585140